Protein AF-A0A353IQN5-F1 (afdb_monomer)

Nearest PDB structures (foldseek):
  5cif-assembly1_B  TM=9.649E-01  e=1.500E-02  Saccharomyces cerevisiae S288C
  6ecj-assembly1_A  TM=9.617E-01  e=1.798E-02  Homo sapiens
  1rap-assembly1_A-2  TM=9.483E-01  e=1.500E-02  Saccharomyces cerevisiae
  2b12-assembly1_B  TM=9.494E-01  e=1.692E-02  Saccharomyces cerevisiae
  1cig-assembly1_A  TM=9.525E-01  e=3.291E-02  Saccharomyces cerevisiae

Foldseek 3Di:
DDDAFDQDLLLLLLLLLLLLVLEPDRDDQDDLPDDDDDPPDDPDDPDPWADCVSSNSNVVHHNVSSVVSCPVVVVQEARHDVDCHGVHYHSRNQEFDWQPPRPPDDDDPVSVVVTGGRYSRNSSVCRRGVPD

pLDDT: mean 85.12, std 20.16, range [30.19, 98.12]

Sequence (132 aa):
MAFPGIKDLQKRADVIAYLNQNSDNPLPIPEPKAAPAADEKAEDAAEESGKPEVLALLAEADPAKGEQAAALCKVCHTFDAGGASMVGPNLHNVVGADIGHVEGFNYSAALKDKGGAWTYERLDEWLKNPQA

Radius of gyration: 14.4 Å; Cα contacts (8 Å, |Δi|>4): 187; chains: 1; bounding box: 40×34×32 Å

Mean predicted aligned error: 7.3 Å

Secondary structure (DSSP, 8-state):
--------HHHHHHHHHHHHHT-SSPPPPPPSS------S---S--SS---THHHHHHTT--HHHHHHHGGGGGGT---STTPPP-SS---TT-TTSBTT-STT----HHHHHT-SB--HHHHHHHHH-TT-

Structure (mmCIF, N/CA/C/O backbone):
data_AF-A0A353IQN5-F1
#
_entry.id   AF-A0A353IQN5-F1
#
loop_
_atom_site.group_PDB
_atom_site.id
_atom_site.type_symbol
_atom_site.label_atom_id
_atom_site.label_alt_id
_atom_site.label_comp_id
_atom_site.label_asym_id
_atom_site.label_entity_id
_atom_site.label_seq_id
_atom_site.pdbx_PDB_ins_code
_atom_site.Cartn_x
_atom_site.Cartn_y
_atom_site.Cartn_z
_atom_site.occupancy
_atom_site.B_iso_or_equiv
_atom_site.auth_seq_id
_atom_site.auth_comp_id
_atom_site.auth_asym_id
_atom_site.auth_atom_id
_atom_site.pdbx_PDB_model_num
ATOM 1 N N . MET A 1 1 ? 15.698 3.049 5.747 1.00 60.41 1 MET A N 1
ATOM 2 C CA . MET A 1 1 ? 14.746 3.775 6.618 1.00 60.41 1 MET A CA 1
ATOM 3 C C . MET A 1 1 ? 13.579 2.845 6.887 1.00 60.41 1 MET A C 1
ATOM 5 O O . MET A 1 1 ? 13.189 2.143 5.964 1.00 60.41 1 MET A O 1
ATOM 9 N N . ALA A 1 2 ? 13.074 2.790 8.118 1.00 78.19 2 ALA A N 1
ATOM 10 C CA . ALA A 1 2 ? 11.881 2.006 8.433 1.00 78.19 2 ALA A CA 1
ATOM 11 C C . ALA A 1 2 ? 10.625 2.831 8.115 1.00 78.19 2 ALA A C 1
ATOM 13 O O . ALA A 1 2 ? 10.600 4.035 8.372 1.00 78.19 2 ALA A O 1
ATOM 14 N N . PHE A 1 3 ? 9.598 2.197 7.550 1.00 87.31 3 PHE A N 1
ATOM 15 C CA . PHE A 1 3 ? 8.290 2.823 7.368 1.00 87.31 3 PHE A CA 1
ATOM 16 C C . PHE A 1 3 ? 7.573 2.876 8.733 1.00 87.31 3 PHE A C 1
ATOM 18 O O . PHE A 1 3 ? 7.352 1.821 9.327 1.00 87.31 3 PHE A O 1
ATOM 25 N N . PRO A 1 4 ? 7.215 4.063 9.264 1.00 89.88 4 PRO A N 1
ATOM 26 C CA . PRO A 1 4 ? 6.623 4.192 10.605 1.00 89.88 4 PRO A CA 1
ATOM 27 C C . PRO A 1 4 ? 5.164 3.702 10.714 1.00 89.88 4 PRO A C 1
ATOM 29 O O . PRO A 1 4 ? 4.599 3.667 11.814 1.00 89.88 4 PRO A O 1
ATOM 32 N N . GLY A 1 5 ? 4.547 3.350 9.583 1.00 93.81 5 GLY A N 1
ATOM 33 C CA . GLY A 1 5 ? 3.125 3.046 9.475 1.00 93.81 5 GLY A CA 1
ATOM 34 C C . GLY A 1 5 ? 2.233 4.292 9.387 1.00 93.81 5 GLY A C 1
ATOM 35 O O . GLY A 1 5 ? 2.658 5.425 9.616 1.00 93.81 5 GLY A O 1
ATOM 36 N N . ILE A 1 6 ? 0.964 4.072 9.056 1.00 95.19 6 ILE A N 1
ATOM 37 C CA . ILE A 1 6 ? -0.106 5.063 8.930 1.00 95.19 6 ILE A CA 1
ATOM 38 C C . ILE A 1 6 ? -1.065 4.857 10.103 1.00 95.19 6 ILE A C 1
ATOM 40 O O . ILE A 1 6 ? -1.773 3.858 10.175 1.00 95.19 6 ILE A O 1
ATOM 44 N N . LYS A 1 7 ? -1.091 5.790 11.059 1.00 94.69 7 LYS A N 1
ATOM 45 C CA . LYS A 1 7 ? -1.920 5.648 12.273 1.00 94.69 7 LYS A CA 1
ATOM 46 C C . LYS A 1 7 ? -3.395 5.963 12.039 1.00 94.69 7 LYS A C 1
ATOM 48 O O . LYS A 1 7 ? -4.249 5.362 12.684 1.00 94.69 7 LYS A O 1
ATOM 53 N N . ASP A 1 8 ? -3.672 6.852 11.094 1.00 95.81 8 ASP A N 1
ATOM 54 C CA . ASP A 1 8 ? -5.028 7.224 10.711 1.00 95.81 8 ASP A CA 1
ATOM 55 C C . ASP A 1 8 ? -5.720 6.082 9.952 1.00 95.81 8 ASP A C 1
ATOM 57 O O . ASP A 1 8 ? -5.170 5.554 8.987 1.00 95.81 8 ASP A O 1
ATOM 61 N N . LEU A 1 9 ? -6.897 5.670 10.427 1.00 95.62 9 LEU A N 1
ATOM 62 C CA . LEU A 1 9 ? -7.624 4.524 9.880 1.00 95.62 9 LEU A CA 1
ATOM 63 C C . LEU A 1 9 ? -8.189 4.822 8.482 1.00 95.62 9 LEU A C 1
ATOM 65 O O . LEU A 1 9 ? -8.038 3.988 7.593 1.00 95.62 9 LEU A O 1
ATOM 69 N N . GLN A 1 10 ? -8.758 6.012 8.256 1.00 96.31 10 GLN A N 1
ATOM 70 C CA . GLN A 1 10 ? -9.289 6.387 6.939 1.00 96.31 10 GLN A CA 1
ATOM 71 C C . GLN A 1 10 ? -8.177 6.410 5.891 1.00 96.31 10 GLN A C 1
ATOM 73 O O . GLN A 1 10 ? -8.320 5.843 4.814 1.00 96.31 10 GLN A O 1
ATOM 78 N N . LYS A 1 11 ? -7.019 6.978 6.231 1.00 96.88 11 LYS A N 1
ATOM 79 C CA . LYS A 1 11 ? -5.858 7.010 5.342 1.00 96.88 11 LYS A CA 1
ATOM 80 C C . LYS A 1 11 ? -5.346 5.608 5.003 1.00 96.88 11 LYS A C 1
ATOM 82 O O . LYS A 1 11 ? -4.823 5.415 3.910 1.00 96.88 11 LYS A O 1
ATOM 87 N N . ARG A 1 12 ? -5.474 4.627 5.908 1.00 97.19 12 ARG A N 1
ATOM 88 C CA . ARG A 1 12 ? -5.176 3.222 5.578 1.00 97.19 12 ARG A CA 1
ATOM 89 C C . ARG A 1 12 ? -6.206 2.641 4.618 1.00 97.19 12 ARG A C 1
ATOM 91 O O . ARG A 1 12 ? -5.789 2.047 3.632 1.00 97.19 12 ARG A O 1
ATOM 98 N N . ALA A 1 13 ? -7.500 2.865 4.851 1.00 97.12 13 ALA A N 1
ATOM 99 C CA . ALA A 1 13 ? -8.556 2.439 3.932 1.00 97.12 13 ALA A CA 1
ATOM 100 C C . ALA A 1 13 ? -8.359 3.031 2.523 1.00 97.12 13 ALA A C 1
ATOM 102 O O . ALA A 1 13 ? -8.384 2.291 1.545 1.00 97.12 13 ALA A O 1
ATOM 103 N N . ASP A 1 14 ? -8.042 4.326 2.420 1.00 97.94 14 ASP A N 1
ATOM 104 C CA . ASP A 1 14 ? -7.740 5.000 1.151 1.00 97.94 14 ASP A CA 1
ATOM 105 C C . ASP A 1 14 ? -6.536 4.353 0.436 1.00 97.94 14 ASP A C 1
ATOM 107 O O . ASP A 1 14 ? -6.598 4.064 -0.759 1.00 97.94 14 ASP A O 1
ATOM 111 N N . VAL A 1 15 ? -5.440 4.068 1.159 1.00 97.81 15 VAL A N 1
ATOM 112 C CA . VAL A 1 15 ? -4.264 3.375 0.591 1.00 97.81 15 VAL A CA 1
ATOM 113 C C . VAL A 1 15 ? -4.613 1.962 0.135 1.00 97.81 15 VAL A C 1
ATOM 115 O O . VAL A 1 15 ? -4.182 1.555 -0.939 1.00 97.81 15 VAL A O 1
ATOM 118 N N . ILE A 1 16 ? -5.389 1.211 0.915 1.00 97.56 16 ILE A N 1
ATOM 119 C CA . ILE A 1 16 ? -5.818 -0.143 0.548 1.00 97.56 16 ILE A CA 1
ATOM 120 C C . ILE A 1 16 ? -6.703 -0.104 -0.702 1.00 97.56 16 ILE A C 1
ATOM 122 O O . ILE A 1 16 ? -6.508 -0.917 -1.602 1.00 97.56 16 ILE A O 1
ATOM 126 N N . ALA A 1 17 ? -7.611 0.868 -0.810 1.00 97.56 17 ALA A N 1
ATOM 127 C CA . ALA A 1 17 ? -8.430 1.067 -2.001 1.00 97.56 17 ALA A CA 1
ATOM 128 C C . ALA A 1 17 ? -7.574 1.399 -3.236 1.00 97.56 17 ALA A C 1
ATOM 130 O O . ALA A 1 17 ? -7.798 0.832 -4.304 1.00 97.56 17 ALA A O 1
ATOM 131 N N . TYR A 1 18 ? -6.543 2.238 -3.084 1.00 98.12 18 TYR A N 1
ATOM 132 C CA . TYR A 1 18 ? -5.563 2.505 -4.144 1.00 98.12 18 TYR A CA 1
ATOM 133 C C . TYR A 1 18 ? -4.784 1.249 -4.556 1.00 98.12 18 TYR A C 1
ATOM 135 O O . TYR A 1 18 ? -4.643 0.976 -5.745 1.00 98.12 18 TYR A O 1
ATOM 143 N N . LEU A 1 19 ? -4.308 0.449 -3.598 1.00 97.94 19 LEU A N 1
ATOM 144 C CA . LEU A 1 19 ? -3.637 -0.821 -3.895 1.00 97.94 19 LEU A CA 1
ATOM 145 C C . LEU A 1 19 ? -4.567 -1.790 -4.633 1.00 97.94 19 LEU A C 1
ATOM 147 O O . LEU A 1 19 ? -4.137 -2.437 -5.581 1.00 97.94 19 LEU A O 1
ATOM 151 N N . ASN A 1 20 ? -5.837 -1.859 -4.230 1.00 97.12 20 ASN A N 1
ATOM 152 C CA . ASN A 1 20 ? -6.831 -2.714 -4.873 1.00 97.12 20 ASN A CA 1
ATOM 153 C C . ASN A 1 20 ? -7.141 -2.246 -6.302 1.00 97.12 20 ASN A C 1
ATOM 155 O O . ASN A 1 20 ? -7.341 -3.074 -7.179 1.00 97.12 20 ASN A O 1
ATOM 159 N N . GLN A 1 21 ? -7.142 -0.932 -6.554 1.00 96.50 21 GLN A N 1
ATOM 160 C CA . GLN A 1 21 ? -7.303 -0.367 -7.897 1.00 96.50 21 GLN A CA 1
ATOM 161 C C . GLN A 1 21 ? -6.128 -0.718 -8.827 1.00 96.50 21 GLN A C 1
ATOM 163 O O . GLN A 1 21 ? -6.331 -0.862 -10.030 1.00 96.50 21 GLN A O 1
ATOM 168 N N . ASN A 1 22 ? -4.922 -0.895 -8.280 1.00 96.50 22 ASN A N 1
ATOM 169 C CA . ASN A 1 22 ? -3.730 -1.337 -9.015 1.00 96.50 22 ASN A CA 1
ATOM 170 C C . ASN A 1 22 ? -3.622 -2.873 -9.040 1.00 96.50 22 ASN A C 1
ATOM 172 O O . ASN A 1 22 ? -2.570 -3.452 -8.763 1.00 96.50 22 ASN A O 1
ATOM 176 N N . SER A 1 23 ? -4.742 -3.539 -9.310 1.00 95.81 23 SER A N 1
ATOM 177 C CA . SER A 1 23 ? -4.832 -4.988 -9.445 1.00 95.81 23 SER A CA 1
ATOM 178 C C . SER A 1 23 ? -5.614 -5.325 -10.708 1.00 95.81 23 SER A C 1
ATOM 180 O O . SER A 1 23 ? -6.622 -4.690 -11.015 1.00 95.81 23 SER A O 1
ATOM 182 N N . ASP A 1 24 ? -5.171 -6.352 -11.423 1.00 96.19 24 ASP A N 1
ATOM 183 C CA . ASP A 1 24 ? -5.904 -6.956 -12.534 1.00 96.19 24 ASP A CA 1
ATOM 184 C C . ASP A 1 24 ? -7.132 -7.728 -12.024 1.00 96.19 24 ASP A C 1
ATOM 186 O O . ASP A 1 24 ? -8.118 -7.882 -12.742 1.00 96.19 24 ASP A O 1
ATOM 190 N N . ASN A 1 25 ? -7.078 -8.191 -10.770 1.00 93.19 25 ASN A N 1
ATOM 191 C CA . ASN A 1 25 ? -8.147 -8.911 -10.085 1.00 93.19 25 ASN A CA 1
ATOM 192 C C . ASN A 1 25 ? -8.445 -8.223 -8.741 1.00 93.19 25 ASN A C 1
ATOM 194 O O . ASN A 1 25 ? -8.061 -8.742 -7.688 1.00 93.19 25 ASN A O 1
ATOM 198 N N . PRO A 1 26 ? -9.066 -7.029 -8.748 1.00 93.19 26 PRO A N 1
ATOM 199 C CA . PRO A 1 26 ? -9.413 -6.335 -7.516 1.00 93.19 26 PRO A CA 1
ATOM 200 C C . PRO A 1 26 ? -10.367 -7.194 -6.685 1.00 93.19 26 PRO A C 1
ATOM 202 O O . PRO A 1 26 ? -11.356 -7.723 -7.200 1.00 93.19 26 PRO A O 1
ATOM 205 N N . LEU A 1 27 ? -10.093 -7.308 -5.385 1.00 93.00 27 LEU A N 1
ATOM 206 C CA . LEU A 1 27 ? -11.031 -7.942 -4.469 1.00 93.00 27 LEU A CA 1
ATOM 207 C C . LEU A 1 27 ? -12.316 -7.097 -4.384 1.00 93.00 27 LEU A C 1
ATOM 209 O O . LEU A 1 27 ? -12.252 -5.863 -4.487 1.00 93.00 27 LEU A O 1
ATOM 213 N N . PRO A 1 28 ? -13.489 -7.735 -4.221 1.00 91.25 28 PRO A N 1
ATOM 214 C CA . PRO A 1 28 ? -14.738 -7.014 -4.044 1.00 91.25 28 PRO A CA 1
ATOM 215 C C . PRO A 1 28 ? -14.715 -6.253 -2.716 1.00 91.25 28 PRO A C 1
ATOM 217 O O . PRO A 1 28 ? -14.441 -6.827 -1.661 1.00 91.25 28 PRO A O 1
ATOM 220 N N . ILE A 1 29 ? -15.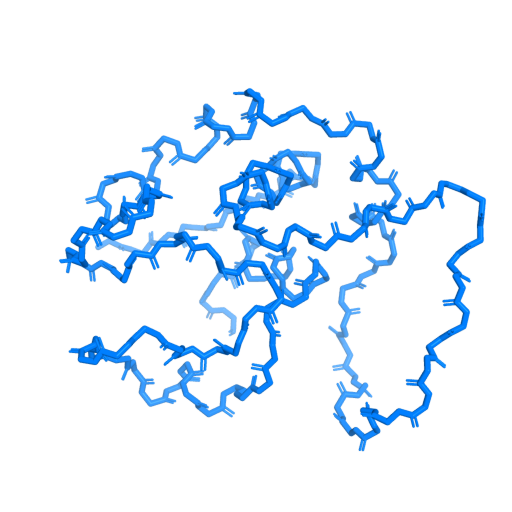036 -4.960 -2.766 1.00 85.06 29 ILE A N 1
ATOM 221 C CA . ILE A 1 29 ? -15.204 -4.153 -1.557 1.00 85.06 29 ILE A CA 1
ATOM 222 C C . ILE A 1 29 ? -16.491 -4.623 -0.864 1.00 85.06 29 ILE A C 1
ATOM 224 O O . ILE A 1 29 ? -17.544 -4.627 -1.509 1.00 85.06 29 ILE A O 1
ATOM 228 N N . PRO A 1 30 ? -16.437 -5.035 0.415 1.00 77.75 30 PRO A N 1
ATOM 229 C CA . PRO A 1 30 ? -17.627 -5.480 1.125 1.00 77.75 30 PRO A CA 1
ATOM 230 C C . PRO A 1 30 ? -18.641 -4.337 1.215 1.00 77.75 30 PRO A C 1
ATOM 232 O O . PRO A 1 30 ? -18.314 -3.229 1.642 1.00 77.75 30 PRO A O 1
ATOM 235 N N . GLU A 1 31 ? -19.884 -4.603 0.809 1.00 65.38 31 GLU A N 1
ATOM 236 C CA . GLU A 1 31 ? -20.960 -3.631 0.964 1.00 65.38 31 GLU A CA 1
ATOM 237 C C . GLU A 1 31 ? -21.204 -3.356 2.459 1.00 65.38 31 GLU A C 1
ATOM 239 O O . GLU A 1 31 ? -21.144 -4.277 3.281 1.00 65.38 31 GLU A O 1
ATOM 244 N N . PRO A 1 32 ? -21.569 -2.119 2.846 1.00 57.97 32 PRO A N 1
ATOM 245 C CA . PRO A 1 32 ? -21.842 -1.761 4.241 1.00 57.97 32 PRO A CA 1
ATOM 246 C C . PRO A 1 32 ? -23.033 -2.521 4.858 1.00 57.97 32 PRO A C 1
ATOM 248 O O . PRO A 1 32 ? -23.336 -2.353 6.041 1.00 57.97 32 PRO A O 1
ATOM 25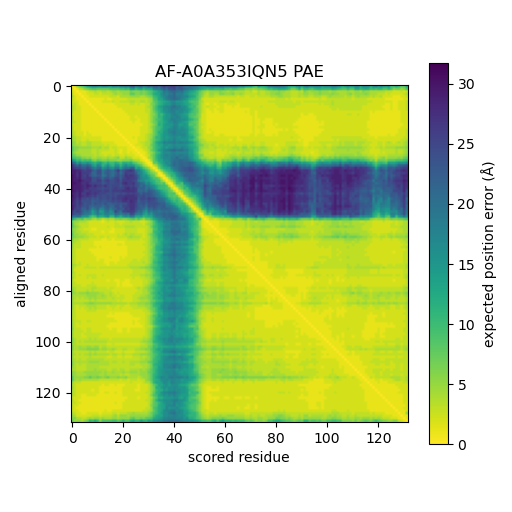1 N N . LYS A 1 33 ? -23.718 -3.381 4.090 1.00 42.03 33 LYS A N 1
ATOM 252 C CA . LYS A 1 33 ? -24.769 -4.267 4.578 1.00 42.03 33 LYS A CA 1
ATOM 253 C C . LYS A 1 33 ? -24.318 -5.727 4.523 1.00 42.03 33 LYS A C 1
ATOM 255 O O . LYS A 1 33 ? -24.499 -6.398 3.520 1.00 42.03 33 LYS A O 1
ATOM 260 N N . ALA A 1 34 ? -23.858 -6.188 5.685 1.00 41.50 34 ALA A N 1
ATOM 261 C CA . ALA A 1 34 ? -23.501 -7.562 6.025 1.00 41.50 34 ALA A CA 1
ATOM 262 C C . ALA A 1 34 ? -22.338 -8.141 5.205 1.00 41.50 34 ALA A C 1
ATOM 264 O O . ALA A 1 34 ? -22.485 -8.504 4.044 1.00 41.50 34 ALA A O 1
ATOM 265 N N . ALA A 1 35 ? -21.201 -8.322 5.884 1.00 44.31 35 ALA A N 1
ATOM 266 C CA . ALA A 1 35 ? -20.191 -9.286 5.475 1.00 44.31 35 ALA A CA 1
ATOM 267 C C . ALA A 1 35 ? -20.888 -10.613 5.109 1.00 44.31 35 ALA A C 1
ATOM 269 O O . ALA A 1 35 ? -21.597 -11.164 5.962 1.00 44.31 35 ALA A O 1
ATOM 270 N N . PRO A 1 36 ? -20.758 -11.122 3.872 1.00 36.62 36 PRO A N 1
ATOM 271 C CA . PRO A 1 36 ? -21.187 -12.475 3.601 1.00 36.62 36 PRO A CA 1
ATOM 272 C C . PRO A 1 36 ? -20.248 -13.413 4.360 1.00 36.62 36 PRO A C 1
ATOM 274 O O . PRO A 1 36 ? -19.045 -13.167 4.468 1.00 36.62 36 PRO A O 1
ATOM 277 N N . ALA A 1 37 ? -20.844 -14.447 4.948 1.00 38.00 37 ALA A N 1
ATOM 278 C CA . ALA A 1 37 ? -20.137 -15.500 5.647 1.00 38.00 37 ALA A CA 1
ATOM 279 C C . ALA A 1 37 ? -19.000 -16.039 4.774 1.00 38.00 37 ALA A C 1
ATOM 281 O O . ALA A 1 37 ? -19.182 -16.276 3.580 1.00 38.00 37 ALA A O 1
ATOM 282 N N . ALA A 1 38 ? -17.842 -16.190 5.410 1.00 36.88 38 ALA A N 1
ATOM 283 C CA . ALA A 1 38 ? -16.677 -16.856 4.871 1.00 36.88 38 ALA A CA 1
ATOM 284 C C . ALA A 1 38 ? -17.076 -18.168 4.183 1.00 36.88 38 ALA A C 1
ATOM 286 O O . ALA A 1 38 ? -17.735 -19.011 4.791 1.00 36.88 38 ALA A O 1
ATOM 287 N N . ASP A 1 39 ? -16.646 -18.345 2.936 1.00 31.62 39 ASP A N 1
ATOM 288 C CA . ASP A 1 39 ? -16.549 -19.678 2.359 1.00 31.62 39 ASP A CA 1
ATOM 289 C C . ASP A 1 39 ? -15.473 -20.424 3.163 1.00 31.62 39 ASP A C 1
ATOM 291 O O . ASP A 1 39 ? -14.304 -20.028 3.218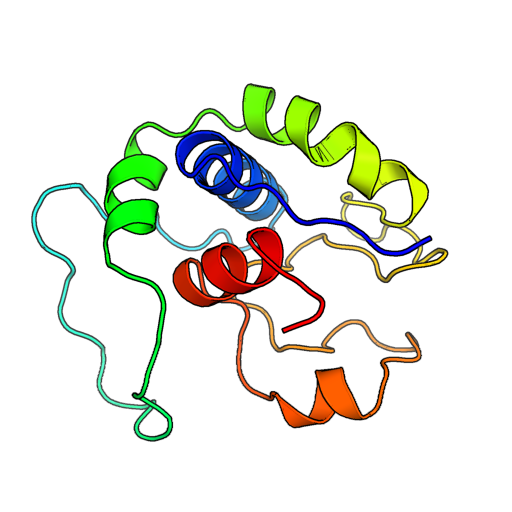 1.00 31.62 39 ASP A O 1
ATOM 295 N N . GLU A 1 40 ? -15.920 -21.455 3.877 1.00 40.75 40 GLU A N 1
ATOM 296 C CA . GLU A 1 40 ? -15.150 -22.327 4.757 1.00 40.75 40 GLU A CA 1
ATOM 297 C C . GLU A 1 40 ? -14.005 -23.018 4.001 1.00 40.75 40 GLU A C 1
ATOM 299 O O . GLU A 1 40 ? -14.147 -24.154 3.552 1.00 40.75 40 GLU A O 1
ATOM 304 N N . LYS A 1 41 ? -12.839 -22.365 3.892 1.00 32.53 41 LYS A N 1
ATOM 305 C CA . LYS A 1 41 ? -11.536 -23.046 3.989 1.00 32.53 41 LYS A CA 1
ATOM 306 C C . LYS A 1 41 ? -10.355 -22.090 4.201 1.00 32.53 41 LYS A C 1
ATOM 308 O O . LYS A 1 41 ? -9.500 -21.936 3.336 1.00 32.53 41 LYS A O 1
ATOM 313 N N . ALA A 1 42 ? -10.267 -21.498 5.384 1.00 36.03 42 ALA A N 1
ATOM 314 C CA . ALA A 1 42 ? -9.016 -20.939 5.905 1.00 36.03 42 ALA A CA 1
ATOM 315 C C . ALA A 1 42 ? -9.063 -20.934 7.439 1.00 36.03 42 ALA A C 1
ATOM 317 O O . ALA A 1 42 ? -9.006 -19.896 8.087 1.00 36.03 42 ALA A O 1
ATOM 318 N N . GLU A 1 43 ? -9.249 -22.119 8.016 1.00 36.84 43 GLU A N 1
ATOM 319 C CA . GLU A 1 43 ? -9.120 -22.346 9.452 1.00 36.84 43 GLU A CA 1
ATOM 320 C C . GLU A 1 43 ? -7.646 -22.652 9.745 1.00 36.84 43 GLU A C 1
ATOM 322 O O . GLU A 1 43 ? -7.185 -23.770 9.528 1.00 36.84 43 GLU A O 1
ATOM 327 N N . ASP A 1 44 ? -6.879 -21.613 10.071 1.00 30.19 44 ASP A N 1
ATOM 328 C CA . ASP A 1 44 ? -6.057 -21.520 11.288 1.00 30.19 44 ASP A CA 1
ATOM 329 C C . ASP A 1 44 ? -5.371 -20.137 11.319 1.00 30.19 44 ASP A C 1
ATOM 331 O O . ASP A 1 44 ? -5.016 -19.595 10.273 1.00 30.19 44 ASP A O 1
ATOM 335 N N . ALA A 1 45 ? -5.183 -19.583 12.519 1.00 33.88 45 ALA A N 1
ATOM 336 C CA . ALA A 1 45 ? -4.705 -18.228 12.837 1.00 33.88 45 ALA A CA 1
ATOM 337 C C . ALA A 1 45 ? -5.761 -17.105 12.843 1.00 33.88 45 ALA A C 1
ATOM 339 O O . ALA A 1 45 ? -5.499 -15.966 12.459 1.00 33.88 45 ALA A O 1
ATOM 340 N N . ALA A 1 46 ? -6.935 -17.406 13.397 1.00 45.44 46 ALA A N 1
ATOM 341 C CA . ALA A 1 46 ? -7.696 -16.408 14.133 1.00 45.44 46 ALA A CA 1
ATOM 342 C C . ALA A 1 46 ? -7.085 -16.268 15.534 1.00 45.44 46 ALA A C 1
ATOM 344 O O . ALA A 1 46 ? -7.447 -17.014 16.434 1.00 45.44 46 ALA A O 1
ATOM 345 N N . GLU A 1 47 ? -6.170 -15.320 15.721 1.00 35.72 47 GLU A N 1
ATOM 346 C CA . GLU A 1 47 ? -6.185 -14.489 16.926 1.00 35.72 47 GLU A CA 1
ATOM 347 C C . GLU A 1 47 ? -5.386 -13.200 16.695 1.00 35.72 47 GLU A C 1
ATOM 349 O O . GLU A 1 47 ? -4.239 -13.211 16.260 1.00 35.72 47 GLU A O 1
ATOM 354 N N . GLU A 1 48 ? -6.066 -12.088 16.984 1.00 39.31 48 GLU A N 1
ATOM 355 C CA . GLU A 1 48 ? -5.664 -10.684 16.831 1.00 39.31 48 GLU A CA 1
ATOM 356 C C . GLU A 1 48 ? -5.674 -10.075 15.416 1.00 39.31 48 GLU A C 1
ATOM 358 O O . GLU A 1 48 ? -4.928 -9.147 15.114 1.00 39.31 48 GLU A O 1
ATOM 363 N N . SER A 1 49 ? -6.600 -10.539 14.572 1.00 40.72 49 SER A N 1
ATOM 364 C CA . SER A 1 49 ? -6.836 -9.987 13.235 1.00 40.72 49 SER A CA 1
ATOM 365 C C . SER A 1 49 ? -7.693 -8.710 13.250 1.00 40.72 49 SER A C 1
ATOM 367 O O . SER A 1 49 ? -8.644 -8.579 14.026 1.00 40.72 49 SER A O 1
ATOM 369 N N . GLY A 1 50 ? -7.336 -7.769 12.380 1.00 44.03 50 GLY A N 1
ATOM 370 C CA . GLY A 1 50 ? -7.823 -6.407 12.235 1.00 44.03 50 GLY A CA 1
ATOM 371 C C . GLY A 1 50 ? -9.325 -6.289 12.406 1.00 44.03 50 GLY A C 1
ATOM 372 O O . GLY A 1 50 ? -10.121 -7.012 11.812 1.00 44.03 50 GLY A O 1
ATOM 373 N N . LYS A 1 51 ? -9.720 -5.348 13.260 1.00 55.00 51 LYS A N 1
ATOM 374 C CA . LYS A 1 51 ? -11.123 -5.049 13.501 1.00 55.00 51 LYS A CA 1
ATOM 375 C C . LYS A 1 51 ? -11.866 -4.814 12.173 1.00 55.00 51 LYS A C 1
ATOM 377 O O . LYS A 1 51 ? -11.295 -4.212 11.262 1.00 55.00 51 LYS A O 1
ATOM 382 N N . PRO A 1 52 ? -13.181 -5.088 12.123 1.00 63.47 52 PRO A N 1
ATOM 383 C CA . PRO A 1 52 ? -14.051 -4.767 10.981 1.00 63.47 52 PRO A CA 1
ATOM 384 C C . 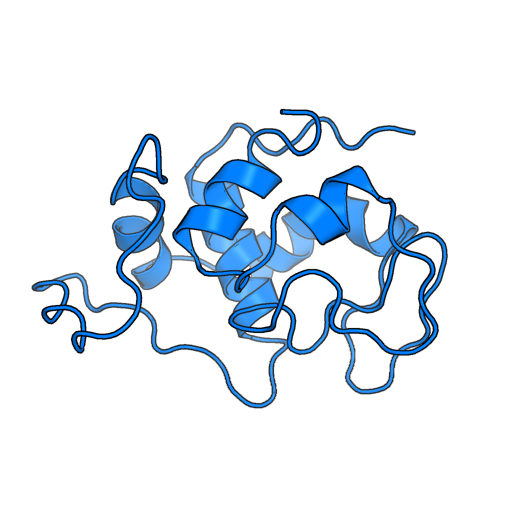PRO A 1 52 ? -14.125 -3.263 10.630 1.00 63.47 52 PRO A C 1
ATOM 386 O O . PRO A 1 52 ? -14.831 -2.875 9.705 1.00 63.47 52 PRO A O 1
ATOM 389 N N . GLU A 1 53 ? -13.408 -2.402 11.360 1.00 81.75 53 GLU A N 1
ATOM 390 C CA . GLU A 1 53 ? -13.407 -0.951 11.191 1.00 81.75 53 GLU A CA 1
ATOM 391 C C . GLU A 1 53 ? -12.831 -0.520 9.828 1.00 81.75 53 GLU A C 1
ATOM 393 O O . GLU A 1 53 ? -13.398 0.376 9.208 1.00 81.75 53 GLU A O 1
ATOM 398 N N . VAL A 1 54 ? -11.762 -1.156 9.316 1.00 88.75 54 VAL A N 1
ATOM 399 C CA . VAL A 1 54 ? -11.214 -0.787 7.991 1.00 88.75 54 VAL A CA 1
ATOM 400 C C . VAL A 1 54 ? -12.166 -1.168 6.858 1.00 88.75 54 VAL A C 1
ATOM 402 O O . VAL A 1 54 ? -12.332 -0.401 5.914 1.00 88.75 54 VAL A O 1
ATOM 405 N N . LEU A 1 55 ? -12.846 -2.313 6.977 1.00 89.19 55 LEU A N 1
ATOM 406 C CA . LEU A 1 55 ? -13.794 -2.794 5.972 1.00 89.19 55 LEU A CA 1
ATOM 407 C C . LEU A 1 55 ? -14.978 -1.843 5.818 1.00 89.19 55 LEU A C 1
ATOM 409 O O . LEU A 1 55 ? -15.404 -1.576 4.699 1.00 89.19 55 LEU A O 1
ATOM 413 N N . ALA A 1 56 ? -15.468 -1.293 6.932 1.00 88.62 56 ALA A N 1
ATOM 414 C CA . ALA A 1 56 ? -16.539 -0.305 6.915 1.00 88.62 56 ALA A CA 1
ATOM 415 C C . ALA A 1 56 ? -16.144 0.972 6.151 1.00 88.62 56 ALA A C 1
ATOM 417 O O . ALA A 1 56 ? -16.979 1.543 5.458 1.00 88.62 56 ALA A O 1
ATOM 418 N N . LEU A 1 57 ? -14.877 1.394 6.240 1.00 92.00 57 LEU A N 1
ATOM 419 C CA . LEU A 1 57 ? -14.384 2.593 5.554 1.00 92.00 57 LEU A CA 1
ATOM 420 C C . LEU A 1 57 ? -13.999 2.350 4.091 1.00 92.00 57 LEU A C 1
ATOM 422 O O . LEU A 1 57 ? -13.955 3.307 3.324 1.00 92.00 57 LEU A O 1
ATOM 426 N N . LEU A 1 58 ? -13.733 1.105 3.678 1.00 91.81 58 LEU A N 1
ATOM 427 C CA . LEU A 1 58 ? -13.357 0.796 2.292 1.00 91.81 58 LEU A CA 1
ATOM 428 C C . LEU A 1 58 ? -14.451 1.154 1.281 1.00 91.81 58 LEU A C 1
ATOM 430 O O . LEU A 1 58 ? -14.128 1.547 0.163 1.00 91.81 58 LEU A O 1
ATOM 434 N N . ALA A 1 59 ? -15.727 1.069 1.667 1.00 88.75 59 ALA A N 1
ATOM 435 C CA . ALA A 1 59 ? -16.848 1.458 0.809 1.00 88.75 59 ALA A CA 1
ATOM 436 C C . ALA A 1 59 ? -16.876 2.967 0.492 1.00 88.75 59 ALA A C 1
ATOM 438 O O . ALA A 1 59 ? -17.405 3.370 -0.542 1.00 88.75 59 ALA A O 1
ATOM 439 N N . GLU A 1 60 ? -16.299 3.792 1.368 1.00 89.88 60 GLU A N 1
ATOM 440 C CA . GLU A 1 60 ? -16.238 5.254 1.241 1.00 89.88 60 GLU A CA 1
ATOM 441 C C . GLU A 1 60 ? -14.812 5.760 0.957 1.00 89.88 60 GLU A C 1
ATOM 443 O O . GLU A 1 60 ? -14.572 6.969 0.909 1.00 89.88 60 GLU A O 1
ATOM 448 N N . ALA A 1 61 ? -13.857 4.843 0.786 1.00 95.19 61 ALA A N 1
ATOM 449 C CA . ALA A 1 61 ? -12.457 5.164 0.580 1.00 95.19 61 ALA A CA 1
ATOM 450 C C . ALA A 1 61 ? -12.227 5.859 -0.767 1.00 95.19 61 ALA A C 1
ATOM 452 O O . ALA A 1 61 ? -12.890 5.580 -1.768 1.00 95.19 61 ALA A O 1
ATOM 453 N N . ASP A 1 62 ? -11.241 6.752 -0.793 1.00 97.00 62 ASP A N 1
ATOM 454 C CA . ASP A 1 62 ? -10.871 7.525 -1.975 1.00 97.00 62 ASP A CA 1
ATOM 455 C C . ASP A 1 62 ? -9.487 7.081 -2.480 1.00 97.00 62 ASP A C 1
ATOM 457 O O . ASP A 1 62 ? -8.463 7.466 -1.899 1.00 97.00 62 ASP A O 1
ATOM 461 N N . PRO A 1 63 ? -9.414 6.304 -3.578 1.00 96.38 63 PRO A N 1
ATOM 462 C CA . PRO A 1 63 ? -8.143 5.854 -4.137 1.00 96.38 63 PRO A CA 1
ATOM 463 C C . PRO A 1 63 ? -7.195 6.994 -4.526 1.00 96.38 63 PRO A C 1
ATOM 465 O O . PRO A 1 63 ? -5.980 6.825 -4.442 1.00 96.38 63 PRO A O 1
ATOM 468 N N . ALA A 1 64 ? -7.701 8.179 -4.890 1.00 97.50 64 ALA A N 1
ATOM 469 C CA . ALA A 1 64 ? -6.845 9.318 -5.217 1.00 97.50 64 ALA A CA 1
ATOM 470 C C . ALA A 1 64 ? -6.161 9.885 -3.961 1.00 97.50 64 ALA A C 1
ATOM 472 O O . ALA A 1 64 ? -4.979 10.241 -3.994 1.00 97.50 64 ALA A O 1
ATOM 473 N N . LYS A 1 65 ? -6.859 9.915 -2.816 1.00 97.88 65 LYS A N 1
ATOM 474 C CA . LYS A 1 65 ? -6.224 10.209 -1.515 1.00 97.88 65 LYS A CA 1
ATOM 475 C C . LYS A 1 65 ? -5.278 9.091 -1.092 1.00 97.88 65 LYS A C 1
ATOM 477 O O . LYS A 1 65 ? -4.221 9.370 -0.521 1.00 97.88 65 LYS A O 1
ATOM 482 N N . GLY A 1 66 ? -5.622 7.849 -1.417 1.00 97.31 66 GLY A N 1
ATOM 483 C CA . GLY A 1 66 ? -4.773 6.679 -1.225 1.00 97.31 66 GLY A CA 1
ATOM 484 C C . GLY A 1 66 ? -3.441 6.809 -1.947 1.00 97.31 66 GLY A C 1
ATOM 485 O O . GLY A 1 66 ? -2.386 6.621 -1.343 1.00 97.31 66 GLY A O 1
ATOM 486 N N . GLU A 1 67 ? -3.466 7.234 -3.207 1.00 97.69 67 GLU A N 1
ATOM 487 C CA . GLU A 1 67 ? -2.262 7.493 -3.991 1.00 97.69 67 GLU A CA 1
ATOM 488 C C . GLU A 1 67 ? -1.391 8.586 -3.353 1.00 97.69 67 GLU A C 1
ATOM 490 O O . GLU A 1 67 ? -0.173 8.425 -3.222 1.00 97.69 67 GLU A O 1
ATOM 495 N N . GLN A 1 68 ? -2.005 9.688 -2.910 1.00 96.62 68 GLN A N 1
ATOM 496 C CA . GLN A 1 68 ? -1.292 10.768 -2.220 1.00 96.62 68 GLN A CA 1
ATOM 497 C C . GLN A 1 68 ? -0.644 10.271 -0.922 1.00 96.62 68 GLN A C 1
ATOM 499 O O . GLN A 1 68 ? 0.506 10.598 -0.620 1.00 96.62 68 GLN A O 1
ATOM 504 N N . ALA A 1 69 ? -1.359 9.448 -0.156 1.00 95.38 69 ALA A N 1
ATOM 505 C CA . ALA A 1 69 ? -0.852 8.816 1.054 1.00 95.38 69 ALA A CA 1
ATOM 506 C C . ALA A 1 69 ? 0.286 7.819 0.769 1.00 95.38 69 ALA A C 1
ATOM 508 O O . ALA A 1 69 ? 1.231 7.733 1.558 1.00 95.38 69 ALA A O 1
ATOM 509 N N . ALA A 1 70 ? 0.226 7.126 -0.370 1.00 95.69 70 ALA A N 1
ATOM 510 C CA . ALA A 1 70 ? 1.227 6.178 -0.845 1.00 95.69 70 ALA A CA 1
ATOM 511 C C . ALA A 1 70 ? 2.462 6.845 -1.482 1.00 95.69 70 ALA A C 1
ATOM 513 O O . ALA A 1 70 ? 3.393 6.145 -1.881 1.00 95.69 70 ALA A O 1
ATOM 514 N N . ALA A 1 71 ? 2.540 8.181 -1.540 1.00 94.56 71 ALA A N 1
ATOM 515 C CA . ALA A 1 71 ? 3.692 8.893 -2.103 1.00 94.56 71 ALA A CA 1
ATOM 516 C C . ALA A 1 71 ? 5.030 8.486 -1.455 1.00 94.56 71 ALA A C 1
ATOM 518 O O . ALA A 1 71 ? 6.044 8.376 -2.141 1.00 94.56 71 ALA A O 1
ATOM 519 N N . LEU A 1 72 ? 5.033 8.190 -0.150 1.00 90.44 72 LEU A N 1
ATOM 520 C CA . LEU A 1 72 ? 6.221 7.685 0.552 1.00 90.44 72 LEU A CA 1
ATOM 521 C C . LEU A 1 72 ? 6.620 6.269 0.105 1.00 90.44 72 LEU A C 1
ATOM 523 O O . LEU A 1 72 ? 7.795 5.913 0.146 1.00 90.44 72 LEU A O 1
ATOM 527 N N . CYS A 1 73 ? 5.651 5.457 -0.323 1.00 95.31 73 CYS A N 1
ATOM 528 C CA . CYS A 1 73 ? 5.860 4.077 -0.749 1.00 95.31 73 CYS A CA 1
ATOM 529 C C . CYS A 1 73 ? 6.538 4.031 -2.124 1.00 95.31 73 CYS A C 1
ATOM 531 O O . CYS A 1 73 ? 7.362 3.151 -2.369 1.00 95.31 73 CYS A O 1
ATOM 533 N N . LYS A 1 74 ? 6.265 5.030 -2.979 1.00 95.19 74 LYS A N 1
ATOM 534 C CA . LYS A 1 74 ? 6.861 5.190 -4.318 1.00 95.19 74 LYS A CA 1
ATOM 535 C C . LYS A 1 74 ? 8.388 5.354 -4.300 1.00 95.19 74 LYS A C 1
ATOM 537 O O . LYS A 1 74 ? 9.034 5.166 -5.322 1.00 95.19 74 LYS A O 1
ATOM 542 N N . VAL A 1 75 ? 8.985 5.656 -3.142 1.00 93.88 75 VAL A N 1
ATOM 543 C CA . VAL A 1 75 ? 10.451 5.684 -2.970 1.00 93.88 75 VAL A CA 1
ATOM 544 C C . VAL A 1 75 ? 11.062 4.283 -3.083 1.00 93.88 75 VAL A C 1
ATOM 546 O O . VAL A 1 75 ? 12.196 4.138 -3.533 1.00 93.88 75 VAL A O 1
ATOM 549 N N . CYS A 1 76 ? 10.323 3.251 -2.673 1.00 96.12 76 CYS A N 1
ATOM 550 C CA . CYS A 1 76 ? 10.826 1.879 -2.599 1.00 96.12 76 CYS A CA 1
ATOM 551 C C . CYS A 1 76 ? 10.079 0.906 -3.512 1.00 96.12 76 CYS A C 1
ATOM 553 O O . CYS A 1 76 ? 10.644 -0.130 -3.849 1.00 96.12 76 CYS A O 1
ATOM 555 N N . HIS A 1 77 ? 8.848 1.224 -3.907 1.00 97.69 77 HIS A N 1
ATOM 556 C CA . HIS A 1 77 ? 7.953 0.329 -4.630 1.00 97.69 77 HIS A CA 1
ATOM 557 C C . HIS A 1 77 ? 7.434 0.959 -5.921 1.00 97.69 77 HIS A C 1
ATOM 559 O O . HIS A 1 77 ? 7.198 2.165 -5.989 1.00 97.69 77 HIS A O 1
ATOM 565 N N . THR A 1 78 ? 7.223 0.118 -6.928 1.00 97.75 78 THR A N 1
ATOM 566 C CA . THR A 1 78 ? 6.441 0.442 -8.128 1.00 97.75 78 THR A CA 1
ATOM 567 C C . THR A 1 78 ? 5.031 -0.141 -7.993 1.00 97.75 78 THR A C 1
ATOM 569 O O . THR A 1 78 ? 4.812 -1.033 -7.174 1.00 97.75 78 THR A O 1
ATOM 572 N N . PHE A 1 79 ? 4.077 0.384 -8.764 1.00 97.31 79 PHE A N 1
ATOM 573 C CA . PHE A 1 79 ? 2.654 0.022 -8.667 1.00 97.31 79 PHE A CA 1
ATOM 574 C C . PHE A 1 79 ? 2.063 -0.448 -9.997 1.00 97.31 79 PHE A C 1
ATOM 576 O O . PHE A 1 79 ? 1.013 -1.072 -9.996 1.00 97.31 79 PHE A O 1
ATOM 583 N N . ASP A 1 80 ? 2.729 -0.159 -11.116 1.00 95.38 80 ASP A N 1
ATOM 584 C CA . ASP A 1 80 ? 2.239 -0.511 -12.444 1.00 95.38 80 ASP A CA 1
ATOM 585 C C . ASP A 1 80 ? 2.456 -1.996 -12.754 1.00 95.38 80 ASP A C 1
ATOM 587 O O . ASP A 1 80 ? 3.442 -2.603 -12.311 1.00 95.38 80 ASP A O 1
ATOM 591 N N . ALA A 1 81 ? 1.573 -2.553 -13.584 1.00 95.69 81 ALA A N 1
ATOM 592 C CA . ALA A 1 81 ? 1.696 -3.905 -14.110 1.00 95.69 81 ALA A CA 1
ATOM 593 C C . ALA A 1 81 ? 3.051 -4.109 -14.807 1.00 95.69 81 ALA A C 1
ATOM 595 O O . ALA A 1 81 ? 3.436 -3.353 -15.701 1.00 95.69 81 ALA A O 1
ATOM 596 N N . GLY A 1 82 ? 3.789 -5.141 -14.389 1.00 93.81 82 GLY A N 1
ATOM 597 C CA . GLY A 1 82 ? 5.131 -5.427 -14.909 1.00 93.81 82 GLY A CA 1
ATOM 598 C C . GLY A 1 82 ? 6.208 -4.415 -14.490 1.00 93.81 82 GLY A C 1
ATOM 599 O O . GLY A 1 82 ? 7.309 -4.434 -15.041 1.00 93.81 82 GLY A O 1
ATOM 600 N N . GLY A 1 83 ? 5.914 -3.531 -13.532 1.00 95.31 83 GLY A N 1
ATOM 601 C CA . GLY A 1 83 ? 6.875 -2.581 -12.986 1.00 95.31 83 GLY A CA 1
ATOM 602 C C . GLY A 1 83 ? 8.052 -3.267 -12.285 1.00 95.31 83 GLY A C 1
ATOM 603 O O . GLY A 1 83 ? 7.933 -4.353 -11.720 1.00 95.31 83 GLY A O 1
ATOM 604 N N . ALA A 1 84 ? 9.216 -2.617 -12.303 1.00 95.50 84 ALA A N 1
ATOM 605 C CA . ALA A 1 84 ? 10.426 -3.169 -11.702 1.00 95.50 84 ALA A CA 1
ATOM 606 C C . ALA A 1 84 ? 10.347 -3.210 -10.167 1.00 95.50 84 ALA A C 1
ATOM 608 O O . ALA A 1 84 ? 9.910 -2.250 -9.527 1.00 95.50 84 ALA A O 1
ATOM 609 N N . SER A 1 85 ? 10.862 -4.282 -9.568 1.00 96.62 85 SER A N 1
ATOM 610 C CA . SER A 1 85 ? 11.208 -4.295 -8.144 1.00 96.62 85 SER A CA 1
ATOM 611 C C . SER A 1 85 ? 12.445 -3.424 -7.901 1.00 96.62 85 SER A C 1
ATOM 613 O O . SER A 1 85 ? 13.414 -3.488 -8.658 1.00 96.62 85 SER A O 1
ATOM 615 N N . MET A 1 86 ? 12.412 -2.602 -6.851 1.00 93.62 86 MET A N 1
ATOM 616 C CA . MET A 1 86 ? 13.483 -1.666 -6.493 1.00 93.62 86 MET A CA 1
ATOM 617 C C . MET A 1 86 ? 14.070 -2.050 -5.127 1.00 93.62 86 MET A C 1
ATOM 619 O O . MET A 1 86 ? 14.575 -3.155 -4.950 1.00 93.62 86 MET A O 1
ATOM 623 N N . VAL A 1 87 ? 13.992 -1.147 -4.144 1.00 95.19 87 VAL A N 1
ATOM 624 C CA . VAL A 1 87 ? 14.312 -1.450 -2.742 1.00 95.19 87 VAL A CA 1
ATOM 625 C C . VAL A 1 87 ? 13.282 -2.421 -2.159 1.00 95.19 87 VAL A C 1
ATOM 627 O O . VAL A 1 87 ? 13.639 -3.308 -1.390 1.00 95.19 87 VAL A O 1
ATOM 630 N N . GLY A 1 88 ? 12.012 -2.248 -2.527 1.00 94.94 88 GLY A N 1
ATOM 631 C CA . GLY A 1 88 ? 10.920 -3.176 -2.266 1.00 94.94 88 GLY A CA 1
ATOM 632 C C . GLY A 1 88 ? 10.409 -3.823 -3.560 1.00 94.94 88 GLY A C 1
ATOM 633 O O . GLY A 1 88 ? 10.744 -3.364 -4.657 1.00 94.94 88 GLY A O 1
ATOM 634 N N . PRO A 1 89 ? 9.598 -4.888 -3.454 1.00 97.12 89 PRO A N 1
ATOM 635 C CA . PRO A 1 89 ? 8.973 -5.514 -4.614 1.00 97.12 89 PRO A CA 1
ATOM 636 C C . PRO A 1 89 ? 7.973 -4.565 -5.287 1.00 97.12 89 PRO A C 1
ATOM 638 O O . PRO A 1 89 ? 7.477 -3.627 -4.660 1.00 97.12 89 PRO A O 1
ATOM 641 N N . ASN A 1 90 ? 7.632 -4.830 -6.543 1.00 97.94 90 ASN A N 1
ATOM 642 C CA . ASN A 1 90 ? 6.444 -4.239 -7.158 1.00 97.94 90 ASN A CA 1
ATOM 643 C C . ASN A 1 90 ? 5.172 -4.599 -6.349 1.00 97.94 90 ASN A C 1
ATOM 645 O O . ASN A 1 90 ? 5.099 -5.673 -5.751 1.00 97.94 90 ASN A O 1
ATOM 649 N N . LEU A 1 91 ? 4.216 -3.667 -6.275 1.00 97.81 91 LEU A N 1
ATOM 650 C CA . LEU A 1 91 ? 2.970 -3.802 -5.507 1.00 97.81 91 LEU A CA 1
ATOM 651 C C . LEU A 1 91 ? 1.718 -3.946 -6.389 1.00 97.81 91 LEU A C 1
ATOM 653 O O . LEU A 1 91 ? 0.610 -3.951 -5.854 1.00 97.81 91 LEU A O 1
ATOM 657 N N . HIS A 1 92 ? 1.869 -4.065 -7.711 1.00 98.00 92 HIS A N 1
ATOM 658 C CA . HIS A 1 92 ? 0.761 -4.445 -8.591 1.00 98.00 92 HIS A CA 1
ATOM 659 C C . HIS A 1 92 ? 0.245 -5.825 -8.176 1.00 98.00 92 HIS A C 1
ATOM 661 O O . HIS A 1 92 ? 1.044 -6.708 -7.863 1.00 98.00 92 HIS A O 1
ATOM 667 N N . ASN A 1 93 ? -1.075 -6.015 -8.154 1.00 97.25 93 ASN A N 1
ATOM 668 C CA . ASN A 1 93 ? -1.723 -7.247 -7.676 1.00 97.25 93 ASN A CA 1
ATOM 669 C C . ASN A 1 93 ? -1.421 -7.617 -6.208 1.00 97.25 93 ASN A C 1
ATOM 671 O O . ASN A 1 93 ? -1.623 -8.763 -5.821 1.00 97.25 93 ASN A O 1
ATOM 675 N N . VAL A 1 94 ? -0.961 -6.689 -5.354 1.00 97.81 94 VAL A N 1
ATOM 676 C CA . VAL A 1 94 ? -0.634 -7.046 -3.959 1.00 97.81 94 VAL A CA 1
ATOM 677 C C . VAL A 1 94 ? -1.861 -7.437 -3.135 1.00 97.81 94 VAL A C 1
ATOM 679 O O . VAL A 1 94 ? -1.752 -8.288 -2.258 1.00 97.81 94 VAL A O 1
ATOM 682 N N . VAL A 1 95 ? -3.025 -6.836 -3.395 1.00 97.00 95 VAL A N 1
ATOM 683 C CA . VAL A 1 95 ? -4.251 -7.115 -2.636 1.00 97.00 95 VAL A CA 1
ATOM 684 C C . VAL A 1 95 ? -4.771 -8.506 -2.986 1.00 97.00 95 VAL A C 1
ATOM 686 O O . VAL A 1 95 ? -5.039 -8.802 -4.145 1.00 97.00 95 VAL A O 1
ATOM 689 N N . GLY A 1 96 ? -4.918 -9.355 -1.970 1.00 95.44 96 GLY A N 1
ATOM 690 C CA . GLY A 1 96 ? -5.341 -10.747 -2.111 1.00 95.44 96 GLY A CA 1
ATOM 691 C C . GLY A 1 96 ? -4.237 -11.717 -2.534 1.00 95.44 96 GLY A C 1
ATOM 692 O O . GLY A 1 96 ? -4.449 -12.922 -2.450 1.00 95.44 96 GLY A O 1
ATOM 693 N N . ALA A 1 97 ? -3.061 -11.235 -2.941 1.00 96.44 97 ALA A N 1
ATOM 694 C CA . ALA A 1 97 ? -1.946 -12.106 -3.291 1.00 96.44 97 ALA A CA 1
ATOM 695 C C . ALA A 1 97 ? -1.237 -12.667 -2.056 1.00 96.44 97 ALA A C 1
ATOM 697 O O . ALA A 1 97 ? -1.255 -12.070 -0.974 1.00 96.44 97 ALA A O 1
ATOM 698 N N . ASP A 1 98 ? -0.550 -13.792 -2.245 1.00 96.56 98 ASP A N 1
ATOM 699 C CA . ASP A 1 98 ? 0.267 -14.398 -1.202 1.00 96.56 98 ASP A CA 1
ATOM 700 C C . ASP A 1 98 ? 1.382 -13.448 -0.737 1.00 96.56 98 ASP A C 1
ATOM 702 O O . ASP A 1 98 ? 1.999 -12.693 -1.509 1.00 96.56 98 ASP A O 1
ATOM 706 N N . ILE A 1 99 ? 1.669 -13.488 0.562 1.00 95.62 99 ILE A N 1
ATOM 707 C CA . ILE A 1 99 ? 2.803 -12.775 1.134 1.00 95.62 99 ILE A CA 1
ATOM 708 C C . ILE A 1 99 ? 4.081 -13.351 0.525 1.00 95.62 99 ILE A C 1
ATOM 710 O O . ILE A 1 99 ? 4.393 -14.529 0.677 1.00 95.62 99 ILE A O 1
ATOM 714 N N . GLY A 1 100 ? 4.850 -12.493 -0.146 1.00 94.75 100 GLY A N 1
ATOM 715 C CA . GLY A 1 100 ? 6.094 -12.903 -0.792 1.00 94.75 100 GLY A CA 1
ATOM 716 C C . GLY A 1 100 ? 5.945 -13.411 -2.231 1.00 94.75 100 GLY A C 1
ATOM 717 O O . GLY A 1 100 ? 6.847 -14.091 -2.709 1.00 94.75 100 GLY A O 1
ATOM 718 N N . HIS A 1 101 ? 4.838 -13.109 -2.919 1.00 94.25 101 HIS A N 1
ATOM 719 C CA . HIS A 1 101 ? 4.540 -13.671 -4.244 1.00 94.25 101 HIS A CA 1
ATOM 720 C C . HIS A 1 101 ? 5.396 -13.148 -5.416 1.00 94.25 101 HIS A C 1
ATOM 722 O O . HIS A 1 101 ? 5.389 -13.774 -6.474 1.00 94.25 101 HIS A O 1
ATOM 728 N N . VAL A 1 102 ? 6.109 -12.017 -5.294 1.00 95.81 102 VAL A N 1
ATOM 729 C CA . VAL A 1 102 ? 6.872 -11.466 -6.432 1.00 95.81 102 VAL A CA 1
ATOM 730 C C . VAL A 1 102 ? 8.132 -12.294 -6.665 1.00 95.81 102 VAL A C 1
ATOM 732 O O . VAL A 1 102 ? 9.078 -12.265 -5.872 1.00 95.81 102 VAL A O 1
ATOM 735 N N . GLU A 1 103 ? 8.151 -13.019 -7.780 1.00 91.81 103 GLU A N 1
ATOM 736 C CA . GLU A 1 103 ? 9.256 -13.895 -8.154 1.00 91.81 103 GLU A CA 1
ATOM 737 C C . GLU A 1 103 ? 10.585 -13.128 -8.263 1.00 91.81 103 GLU A C 1
ATOM 739 O O . GLU A 1 103 ? 10.658 -12.000 -8.755 1.00 91.81 103 GLU A O 1
ATOM 744 N N . GLY A 1 104 ? 11.662 -13.743 -7.771 1.00 92.69 104 GLY A N 1
ATOM 745 C CA . GLY A 1 104 ? 13.010 -13.176 -7.827 1.00 92.69 104 GLY A CA 1
ATOM 746 C C . GLY A 1 104 ? 13.291 -12.055 -6.819 1.00 92.69 104 GLY A C 1
ATOM 747 O O . GLY A 1 104 ? 14.449 -11.657 -6.682 1.00 92.69 104 GLY A O 1
ATOM 748 N N . PHE A 1 105 ? 12.294 -11.566 -6.070 1.00 96.81 105 PHE A N 1
ATOM 749 C CA . PHE A 1 105 ? 12.534 -10.613 -4.988 1.00 96.81 105 PHE A CA 1
ATOM 750 C C . PHE A 1 105 ? 13.016 -11.320 -3.711 1.00 96.81 105 PHE A C 1
ATOM 752 O O . PHE A 1 105 ? 12.468 -12.334 -3.279 1.00 96.81 105 PHE A O 1
ATOM 759 N N . ASN A 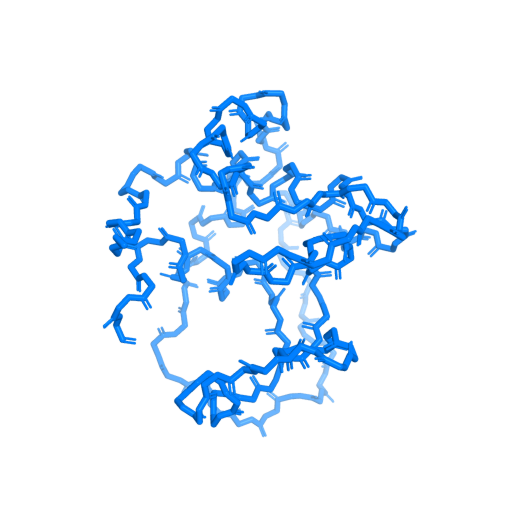1 106 ? 14.048 -10.771 -3.065 1.00 95.44 106 ASN A N 1
ATOM 760 C CA . ASN A 1 106 ? 14.626 -11.369 -1.863 1.00 95.44 106 ASN A CA 1
ATOM 761 C C . ASN A 1 106 ? 13.894 -10.912 -0.591 1.00 95.44 106 ASN A C 1
ATOM 763 O O . ASN A 1 106 ? 14.300 -9.960 0.078 1.00 95.44 106 ASN A O 1
ATOM 767 N N . TYR A 1 107 ? 12.808 -11.603 -0.254 1.00 94.75 107 TYR A N 1
ATOM 768 C CA . TYR A 1 107 ? 12.048 -11.356 0.970 1.00 94.75 107 TYR A CA 1
ATOM 769 C C . TYR A 1 107 ? 12.788 -11.805 2.237 1.00 94.75 107 TYR A C 1
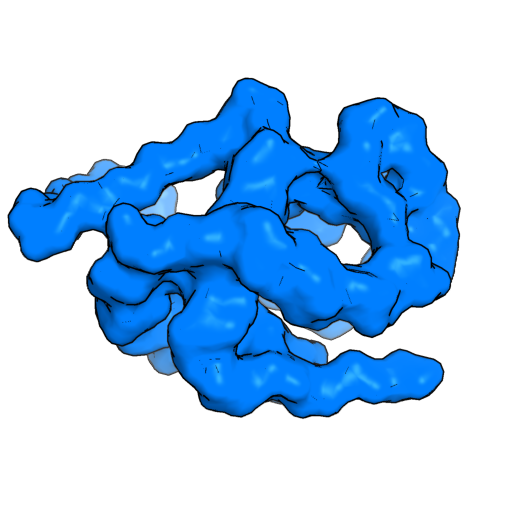ATOM 771 O O . TYR A 1 107 ? 13.467 -12.838 2.260 1.00 94.75 107 TYR A O 1
ATOM 779 N N . SER A 1 108 ? 12.593 -11.063 3.332 1.00 92.75 108 SER A N 1
ATOM 780 C CA . SER A 1 108 ? 13.112 -11.444 4.649 1.00 92.75 108 SER A CA 1
ATOM 781 C C . SER A 1 108 ? 12.484 -12.755 5.136 1.00 92.75 108 SER A C 1
ATOM 783 O O . SER A 1 108 ? 11.351 -13.082 4.781 1.00 92.75 108 SER A O 1
ATOM 785 N N . ALA A 1 109 ? 13.211 -13.509 5.968 1.00 92.69 109 ALA A N 1
ATOM 786 C CA . ALA A 1 109 ? 12.682 -14.727 6.590 1.00 92.69 109 ALA A CA 1
ATOM 787 C C . ALA A 1 109 ? 11.399 -14.430 7.381 1.00 92.69 109 ALA A C 1
ATOM 789 O O . ALA A 1 109 ? 10.366 -15.019 7.100 1.00 92.69 109 ALA A O 1
ATOM 790 N N . ALA A 1 110 ? 11.432 -13.396 8.228 1.00 91.06 110 ALA A N 1
ATOM 791 C CA . ALA A 1 110 ? 10.289 -12.985 9.038 1.00 91.06 110 ALA A CA 1
ATOM 792 C C . ALA A 1 110 ? 9.020 -12.673 8.224 1.00 91.06 110 ALA A C 1
ATOM 794 O O . ALA A 1 110 ? 7.920 -12.935 8.698 1.00 91.06 110 ALA A O 1
ATOM 795 N N . LEU A 1 111 ? 9.143 -12.109 7.014 1.00 91.50 111 LEU A N 1
ATOM 796 C CA . LEU A 1 111 ? 7.969 -11.845 6.180 1.00 91.50 111 LEU A CA 1
ATOM 797 C C . LEU A 1 111 ? 7.440 -13.128 5.531 1.00 91.50 111 LEU A C 1
ATOM 799 O O . LEU A 1 111 ? 6.232 -13.326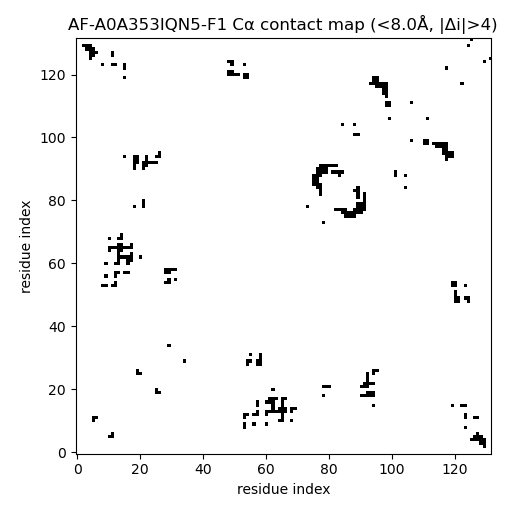 5.490 1.00 91.50 111 LEU A O 1
ATOM 803 N N . LYS A 1 112 ? 8.335 -14.010 5.069 1.00 89.00 112 LYS A N 1
ATOM 804 C CA . LYS A 1 112 ? 7.954 -15.317 4.510 1.00 89.00 112 LYS A CA 1
ATOM 805 C C . LYS A 1 112 ? 7.266 -16.200 5.550 1.00 89.00 112 LYS A C 1
ATOM 807 O O . LYS A 1 112 ? 6.283 -16.855 5.226 1.00 89.00 112 LYS A O 1
ATOM 812 N N . ASP A 1 113 ? 7.729 -16.152 6.797 1.00 91.06 113 ASP A N 1
ATOM 813 C CA . ASP A 1 113 ? 7.177 -16.942 7.900 1.00 91.06 113 ASP A CA 1
ATOM 814 C C . ASP A 1 113 ? 5.738 -16.535 8.267 1.00 91.06 113 ASP A C 1
ATOM 816 O O . ASP A 1 113 ? 5.006 -17.348 8.827 1.00 91.06 113 ASP A O 1
ATOM 820 N N . LYS A 1 114 ? 5.288 -15.313 7.927 1.00 88.94 114 LYS A N 1
ATOM 821 C CA . LYS A 1 114 ? 3.891 -14.893 8.159 1.00 88.94 114 LYS A CA 1
ATOM 822 C C . LYS A 1 114 ? 2.884 -15.668 7.291 1.00 88.94 114 LYS A C 1
ATOM 824 O O . LYS A 1 114 ? 1.734 -15.792 7.714 1.00 88.94 114 LYS A O 1
ATOM 829 N N . GLY A 1 115 ? 3.298 -16.167 6.117 1.00 90.06 115 GLY A N 1
ATOM 830 C CA . GLY A 1 115 ? 2.475 -16.962 5.190 1.00 90.06 115 GLY A CA 1
ATOM 831 C C . GLY A 1 115 ? 1.140 -16.318 4.779 1.00 90.06 115 GLY A C 1
ATOM 832 O O . GLY A 1 115 ? 0.840 -15.188 5.149 1.00 90.06 115 GLY A O 1
ATOM 833 N N . GLY A 1 116 ? 0.304 -17.042 4.030 1.00 94.56 116 GLY A N 1
ATOM 834 C CA . GLY A 1 116 ? -1.052 -16.610 3.651 1.00 94.56 116 GLY A CA 1
ATOM 835 C C . GLY A 1 116 ? -1.102 -15.405 2.703 1.00 94.56 116 GLY A C 1
ATOM 836 O O . GLY A 1 116 ? -0.096 -15.044 2.099 1.00 94.56 116 GLY A O 1
ATOM 837 N N . ALA A 1 117 ? -2.274 -14.771 2.604 1.00 95.38 117 ALA A N 1
ATOM 838 C CA . ALA A 1 117 ? -2.546 -13.687 1.658 1.00 95.38 117 ALA A CA 1
ATOM 839 C C . ALA A 1 117 ? -2.624 -12.297 2.313 1.00 95.38 117 ALA A C 1
ATOM 841 O O . ALA A 1 117 ? -2.884 -12.155 3.514 1.00 95.38 117 ALA A O 1
ATOM 842 N N . TRP A 1 118 ? -2.431 -11.258 1.499 1.00 96.38 118 TRP A N 1
ATOM 843 C CA . TRP A 1 118 ? -2.672 -9.855 1.840 1.00 96.38 118 TRP A CA 1
ATOM 844 C C . TRP A 1 118 ? -4.162 -9.499 1.740 1.00 96.38 118 TRP A C 1
ATOM 846 O O . TRP A 1 118 ? -4.600 -8.850 0.789 1.00 96.38 118 TRP A O 1
ATOM 856 N N . THR A 1 119 ? -4.952 -9.916 2.731 1.00 95.56 119 THR A N 1
ATOM 857 C CA . THR A 1 119 ? -6.348 -9.464 2.872 1.00 95.56 119 THR A CA 1
ATOM 858 C C . THR A 1 119 ? -6.414 -7.986 3.276 1.00 95.56 119 THR A C 1
ATOM 860 O O . THR A 1 119 ? -5.406 -7.388 3.665 1.00 95.56 119 THR A O 1
ATOM 863 N N . TYR A 1 120 ? -7.600 -7.376 3.212 1.00 95.50 120 TYR A N 1
ATOM 864 C CA . TYR A 1 120 ? -7.792 -5.983 3.626 1.00 95.50 120 TYR A CA 1
ATOM 865 C C . TYR A 1 120 ? -7.432 -5.740 5.095 1.00 95.50 120 TYR A C 1
ATOM 867 O O . TYR A 1 120 ? -6.759 -4.764 5.417 1.00 95.50 120 TYR A O 1
ATOM 875 N N . GLU A 1 121 ? -7.831 -6.646 5.979 1.00 93.69 121 GLU A N 1
ATOM 876 C CA . GLU A 1 121 ? -7.563 -6.602 7.416 1.00 93.69 121 GLU A CA 1
ATOM 877 C C . GLU A 1 121 ? -6.065 -6.735 7.686 1.00 93.69 121 GLU A C 1
ATOM 879 O O . GLU A 1 121 ? -5.484 -5.975 8.460 1.00 93.69 121 GLU A O 1
ATOM 884 N N . ARG A 1 122 ? -5.404 -7.647 6.969 1.00 94.62 122 ARG A N 1
ATOM 885 C CA . ARG A 1 122 ? -3.966 -7.852 7.121 1.00 94.62 122 ARG A CA 1
ATOM 886 C C . ARG A 1 122 ? -3.153 -6.673 6.605 1.00 94.62 122 ARG A C 1
ATOM 888 O O . ARG A 1 122 ? -2.139 -6.304 7.198 1.00 94.62 122 ARG A O 1
ATOM 895 N N . LEU A 1 123 ? -3.596 -6.064 5.506 1.00 95.94 123 LEU A N 1
ATOM 896 C CA . LEU A 1 123 ? -3.018 -4.822 5.005 1.00 95.94 123 LEU A CA 1
ATOM 897 C C . LEU A 1 123 ? -3.256 -3.666 5.982 1.00 95.94 123 LEU A C 1
ATOM 899 O O . LEU A 1 123 ? -2.340 -2.875 6.182 1.00 95.94 123 LEU A O 1
ATOM 903 N N . ASP A 1 124 ? -4.420 -3.574 6.631 1.00 96.12 124 ASP A N 1
ATOM 904 C CA . ASP A 1 124 ? -4.687 -2.567 7.670 1.00 96.12 124 ASP A CA 1
ATOM 905 C C . ASP A 1 124 ? -3.698 -2.671 8.833 1.00 96.12 124 ASP A C 1
ATOM 907 O O . ASP A 1 124 ? -3.055 -1.679 9.192 1.00 96.12 124 ASP A O 1
ATOM 911 N N . GLU A 1 125 ? -3.512 -3.873 9.377 1.00 94.62 125 GLU A N 1
ATOM 912 C CA . GLU A 1 125 ? -2.537 -4.131 10.440 1.00 94.62 125 GLU A CA 1
ATOM 913 C C . GLU A 1 125 ? -1.113 -3.781 10.010 1.00 94.62 125 GLU A C 1
ATOM 915 O O . GLU A 1 125 ? -0.403 -3.039 10.701 1.00 94.62 125 GLU A O 1
ATOM 920 N N . TRP A 1 126 ? -0.701 -4.280 8.843 1.00 94.44 126 TRP A N 1
ATOM 921 C CA . TRP A 1 126 ? 0.641 -4.067 8.321 1.00 94.44 126 TRP A CA 1
ATOM 922 C C . TRP A 1 126 ? 0.915 -2.587 8.069 1.00 94.44 126 TRP A C 1
ATOM 924 O O . TRP A 1 126 ? 1.941 -2.054 8.490 1.00 94.44 126 TRP A O 1
ATOM 934 N N . LEU A 1 127 ? -0.025 -1.881 7.440 1.00 95.62 127 LEU A N 1
ATOM 935 C CA . LEU A 1 127 ? 0.090 -0.449 7.193 1.00 95.62 127 LEU A CA 1
ATOM 936 C C . LEU A 1 127 ? 0.049 0.352 8.496 1.00 95.62 127 LEU A C 1
ATOM 938 O O . LEU A 1 127 ? 0.671 1.409 8.553 1.00 95.62 127 LEU A O 1
ATOM 942 N N . LYS A 1 128 ? -0.617 -0.121 9.556 1.00 95.75 128 LYS A N 1
ATOM 943 C CA . LYS A 1 128 ? -0.615 0.531 10.877 1.00 95.75 128 LYS A CA 1
ATOM 944 C C . LYS A 1 128 ? 0.747 0.435 11.561 1.00 95.75 128 LYS A C 1
ATOM 946 O O . LYS A 1 128 ? 1.189 1.424 12.170 1.00 95.75 128 LYS A O 1
ATOM 951 N N . ASN A 1 129 ? 1.401 -0.726 11.493 1.00 92.50 129 ASN A N 1
ATOM 952 C CA . ASN A 1 129 ? 2.742 -0.944 12.035 1.00 92.50 129 ASN A CA 1
ATOM 953 C C . ASN A 1 129 ? 3.476 -2.135 11.365 1.00 92.50 129 ASN A C 1
ATOM 955 O O . ASN A 1 129 ? 3.379 -3.258 11.852 1.00 92.50 129 ASN A O 1
ATOM 959 N N . PRO A 1 130 ? 4.303 -1.898 10.332 1.00 89.00 130 PRO A N 1
ATOM 960 C CA . PRO A 1 130 ? 5.017 -2.964 9.611 1.00 89.00 130 PRO A CA 1
ATOM 961 C C . PRO A 1 130 ? 6.168 -3.610 10.397 1.00 89.00 130 PRO A C 1
ATOM 963 O O . PRO A 1 130 ? 6.810 -4.539 9.919 1.00 89.00 130 P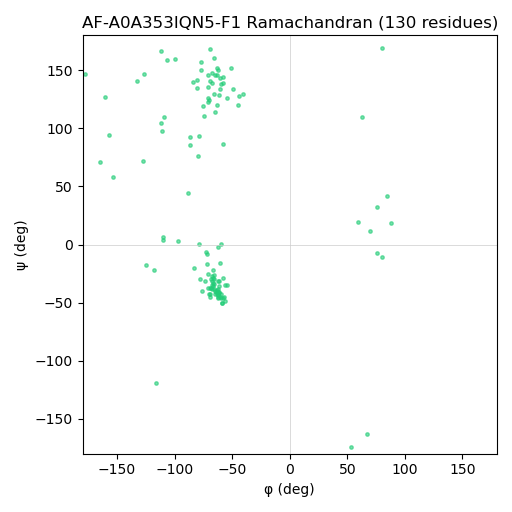RO A O 1
ATOM 966 N N . GLN A 1 131 ? 6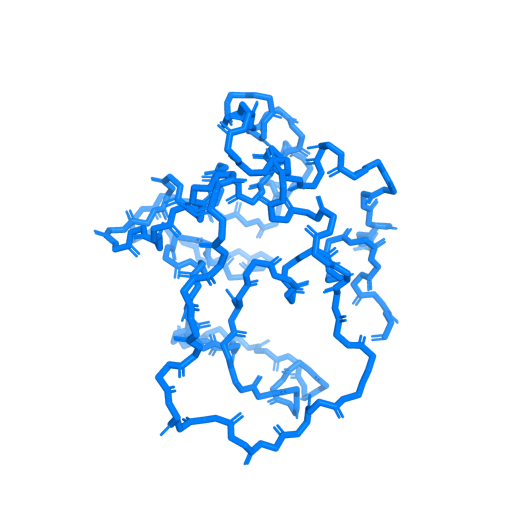.520 -3.049 11.555 1.00 85.44 131 GLN A N 1
ATOM 967 C CA . GLN A 1 131 ? 7.598 -3.540 12.421 1.00 85.44 131 GLN A CA 1
ATOM 968 C C . GLN A 1 131 ? 7.068 -4.426 13.561 1.00 85.44 131 GLN A C 1
ATOM 970 O O . GLN A 1 131 ? 7.853 -4.795 14.431 1.00 85.44 131 GLN A O 1
ATOM 975 N N . ALA A 1 132 ? 5.756 -4.690 13.589 1.00 79.12 132 ALA A N 1
ATOM 976 C CA . ALA A 1 132 ? 5.101 -5.517 14.597 1.00 79.12 132 ALA A CA 1
ATOM 977 C C . ALA A 1 132 ? 5.364 -7.021 14.407 1.00 79.12 132 ALA A C 1
ATOM 979 O O . ALA A 1 132 ? 5.386 -7.517 13.246 1.00 79.12 132 ALA A O 1
#

Solvent-accessible surface area (backbone atoms only — not comparable to full-atom values): 7875 Å² total; per-residue (Å²): 133,83,72,82,42,44,81,53,61,65,61,40,19,7,32,50,43,28,39,30,67,34,27,96,68,51,71,84,73,56,58,91,73,67,78,73,80,78,80,91,81,79,93,78,83,91,75,90,73,51,66,72,64,49,55,61,40,44,70,75,39,42,38,71,60,4,49,64,68,40,54,73,48,57,77,32,30,32,50,52,85,90,39,64,62,65,87,35,58,45,40,37,42,42,48,63,29,51,50,76,67,62,82,93,57,90,73,56,68,75,58,51,72,66,46,63,56,31,40,74,42,54,45,47,48,38,43,39,39,64,84,113